Protein AF-A0A832H0P5-F1 (afdb_monomer)

Foldseek 3Di:
DDDDDDQDPQLLVQLVPDVPDPDSVVSSVVSSCVVVVHAEDEDPDCRQVVPPSHHYDD

Solvent-accessible surface area (backbone atoms only — not comparable to full-atom values): 3571 Å² total; per-residue (Å²): 138,85,87,82,83,80,91,44,75,66,33,50,61,45,18,73,69,45,84,57,33,88,50,67,69,53,11,36,53,52,29,45,28,64,72,73,74,49,42,71,44,85,41,83,61,68,58,48,68,76,38,88,79,45,44,64,42,111

Mean predicted aligned error: 2.25 Å

Structure (mmCIF, N/CA/C/O backbone):
data_AF-A0A832H0P5-F1
#
_entry.id   AF-A0A832H0P5-F1
#
loop_
_atom_site.group_PDB
_atom_site.id
_atom_site.type_symbol
_atom_site.label_atom_id
_atom_site.label_alt_id
_atom_site.label_comp_id
_atom_site.label_asym_id
_atom_site.label_entity_id
_atom_site.label_seq_id
_atom_site.pdbx_PDB_ins_code
_atom_site.Cartn_x
_atom_site.Cartn_y
_atom_site.Cartn_z
_atom_site.occupancy
_atom_site.B_iso_or_equiv
_atom_site.auth_seq_id
_atom_site.auth_comp_id
_a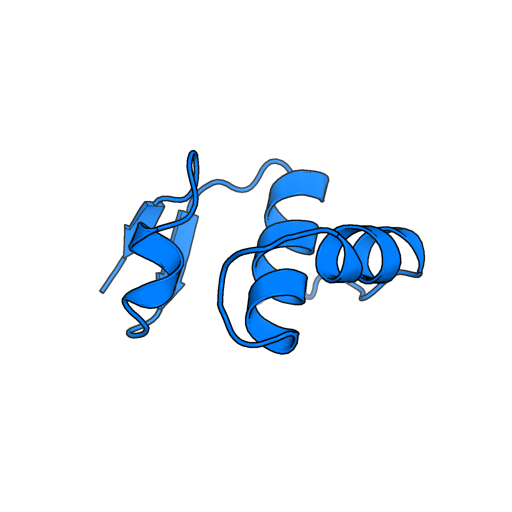tom_site.auth_asym_id
_atom_site.auth_atom_id
_atom_site.pdbx_PDB_model_num
ATOM 1 N N . GLY A 1 1 ? -6.583 -19.559 -9.823 1.00 83.50 1 GLY A N 1
ATOM 2 C CA . GLY A 1 1 ? -5.210 -19.070 -10.070 1.00 83.50 1 GLY A CA 1
ATOM 3 C C . GLY A 1 1 ? -5.028 -17.744 -9.361 1.00 83.50 1 GLY A C 1
ATOM 4 O O . GLY A 1 1 ? -6.016 -17.232 -8.852 1.00 83.50 1 GLY A O 1
ATOM 5 N N . VAL A 1 2 ? -3.807 -17.215 -9.302 1.00 90.69 2 VAL A N 1
ATOM 6 C CA . VAL A 1 2 ? -3.514 -15.891 -8.722 1.00 90.69 2 VAL A CA 1
ATOM 7 C C . VAL A 1 2 ? -3.140 -14.942 -9.857 1.00 90.69 2 VAL A C 1
ATOM 9 O O . VAL A 1 2 ? -2.366 -15.325 -10.733 1.00 90.69 2 VAL A O 1
ATOM 12 N N . GLU A 1 3 ? -3.705 -13.738 -9.851 1.00 93.56 3 GLU A N 1
ATOM 13 C CA . GLU A 1 3 ? -3.305 -12.649 -10.744 1.00 93.56 3 GLU A CA 1
ATOM 14 C C . GLU A 1 3 ? -2.192 -11.830 -10.081 1.00 93.56 3 GLU A C 1
ATOM 16 O O . GLU A 1 3 ? -2.250 -11.553 -8.883 1.00 93.56 3 GLU A O 1
ATOM 21 N N . LEU A 1 4 ? -1.163 -11.470 -10.849 1.00 95.44 4 LEU A N 1
ATOM 22 C CA . LEU A 1 4 ? -0.035 -10.682 -10.358 1.00 95.44 4 LEU A CA 1
ATOM 23 C C . LEU A 1 4 ? -0.160 -9.242 -10.853 1.00 95.44 4 LEU A C 1
ATOM 25 O O . LEU A 1 4 ? -0.131 -8.994 -12.058 1.00 95.44 4 LEU A O 1
ATOM 29 N N . ALA A 1 5 ? -0.248 -8.296 -9.920 1.00 95.81 5 ALA A N 1
ATOM 30 C CA . ALA A 1 5 ? -0.194 -6.876 -10.237 1.00 95.81 5 ALA A CA 1
ATOM 31 C C . ALA A 1 5 ? 1.268 -6.428 -10.445 1.00 95.81 5 ALA A C 1
ATOM 33 O O . ALA A 1 5 ? 2.126 -6.746 -9.615 1.00 95.81 5 ALA A O 1
ATOM 34 N N . PRO A 1 6 ? 1.588 -5.689 -11.522 1.00 96.06 6 PRO A N 1
ATOM 35 C CA . PRO A 1 6 ? 2.942 -5.205 -11.756 1.00 96.06 6 PRO A CA 1
ATOM 36 C C . PRO A 1 6 ? 3.274 -4.010 -10.852 1.00 96.06 6 PRO A C 1
ATOM 38 O O . PRO A 1 6 ? 2.474 -3.085 -10.712 1.00 96.06 6 PRO A O 1
ATOM 41 N N . LEU A 1 7 ? 4.501 -3.962 -10.326 1.00 97.19 7 LEU A N 1
ATOM 42 C CA . LEU A 1 7 ? 5.041 -2.736 -9.738 1.00 97.19 7 LEU A CA 1
ATOM 43 C C . LEU A 1 7 ? 5.422 -1.763 -10.859 1.00 97.19 7 LEU A C 1
ATOM 45 O O . LEU A 1 7 ? 6.412 -1.955 -11.563 1.00 97.19 7 LEU A O 1
ATOM 49 N N . THR A 1 8 ? 4.640 -0.701 -11.020 1.00 98.12 8 THR A N 1
ATOM 50 C CA . THR A 1 8 ? 4.928 0.371 -11.977 1.00 98.12 8 THR A CA 1
ATOM 51 C C . THR A 1 8 ? 5.598 1.557 -11.288 1.00 98.12 8 THR A C 1
ATOM 53 O O . THR A 1 8 ? 5.487 1.763 -10.078 1.00 98.12 8 THR A O 1
ATOM 56 N N . ALA A 1 9 ? 6.257 2.413 -12.073 1.00 98.25 9 ALA A N 1
ATOM 57 C CA . ALA A 1 9 ? 6.841 3.642 -11.542 1.00 98.25 9 ALA A CA 1
ATOM 58 C C . ALA A 1 9 ? 5.786 4.597 -10.941 1.00 98.25 9 ALA A C 1
ATOM 60 O O . ALA A 1 9 ? 6.115 5.382 -10.054 1.00 98.25 9 ALA A O 1
ATOM 61 N N . SER A 1 10 ? 4.526 4.562 -11.404 1.00 97.81 10 SER A N 1
ATOM 62 C CA . SER A 1 10 ? 3.444 5.354 -10.799 1.00 97.81 10 SER A CA 1
ATOM 63 C C . SER A 1 10 ? 3.059 4.825 -9.419 1.00 97.81 10 SER A C 1
ATOM 65 O O . SER A 1 10 ? 2.934 5.629 -8.495 1.00 97.81 10 SER A O 1
ATOM 67 N N . ILE A 1 11 ? 2.954 3.502 -9.262 1.00 98.38 11 ILE A N 1
ATOM 68 C CA . ILE A 1 11 ? 2.683 2.849 -7.976 1.00 98.38 11 ILE A CA 1
ATOM 69 C C . ILE A 1 11 ? 3.789 3.172 -6.975 1.00 98.38 11 ILE A C 1
ATOM 71 O O . ILE A 1 11 ? 3.488 3.619 -5.871 1.00 98.38 11 ILE A O 1
ATOM 75 N N . LEU A 1 12 ? 5.060 3.037 -7.369 1.00 98.44 12 LEU A N 1
ATOM 76 C CA . LEU A 1 12 ? 6.182 3.325 -6.473 1.00 98.44 12 LEU A CA 1
ATOM 77 C C . LEU A 1 12 ? 6.175 4.790 -6.005 1.00 98.44 12 LEU A C 1
ATOM 79 O O . LEU A 1 12 ? 6.212 5.056 -4.806 1.00 98.44 12 LEU A O 1
ATOM 83 N N . ARG A 1 13 ? 6.005 5.745 -6.930 1.00 98.38 13 ARG A N 1
ATOM 84 C CA . ARG A 1 13 ? 5.899 7.177 -6.586 1.00 98.38 13 ARG A CA 1
ATOM 85 C C . ARG A 1 13 ? 4.695 7.502 -5.706 1.00 98.38 13 ARG A C 1
ATOM 87 O O . ARG A 1 13 ? 4.721 8.491 -4.976 1.00 98.38 13 ARG A O 1
ATOM 94 N N . ARG A 1 14 ? 3.601 6.745 -5.821 1.00 97.62 14 ARG A N 1
ATOM 95 C CA . ARG A 1 14 ? 2.445 6.885 -4.930 1.00 97.62 14 ARG A CA 1
ATOM 96 C C . ARG A 1 14 ? 2.776 6.331 -3.546 1.00 97.62 14 ARG A C 1
ATOM 98 O O . ARG A 1 14 ? 2.501 7.018 -2.570 1.00 97.62 14 ARG A O 1
ATOM 105 N N . ALA A 1 15 ? 3.395 5.156 -3.467 1.00 98.19 15 ALA A N 1
ATOM 106 C CA . ALA A 1 15 ? 3.791 4.521 -2.213 1.00 98.19 15 ALA A CA 1
ATOM 107 C C . ALA A 1 15 ? 4.734 5.406 -1.384 1.00 98.19 15 ALA A C 1
ATOM 109 O O . ALA A 1 15 ? 4.517 5.584 -0.189 1.00 98.19 15 ALA A O 1
ATOM 110 N N . GLU A 1 16 ? 5.710 6.049 -2.029 1.00 98.06 16 GLU A N 1
ATOM 111 C CA . GLU A 1 16 ? 6.639 6.994 -1.389 1.00 98.06 16 GLU A CA 1
ATOM 112 C C . GLU A 1 16 ? 5.939 8.178 -0.701 1.00 98.06 16 GLU A C 1
ATOM 114 O O . GLU A 1 16 ? 6.472 8.737 0.255 1.00 98.06 16 GLU A O 1
ATOM 119 N N . LYS A 1 17 ? 4.742 8.554 -1.170 1.00 97.50 17 LYS A N 1
ATOM 120 C CA . LYS A 1 17 ? 3.944 9.672 -0.642 1.00 97.50 17 LYS A CA 1
ATOM 121 C C . LYS A 1 17 ? 2.948 9.256 0.436 1.00 97.50 17 LYS A C 1
ATOM 123 O O . LYS A 1 17 ? 2.344 10.125 1.058 1.00 97.50 17 LYS A O 1
ATOM 128 N N . LEU A 1 18 ? 2.722 7.958 0.621 1.00 96.62 18 LEU A N 1
ATOM 129 C CA . LEU A 1 18 ? 1.859 7.470 1.687 1.00 96.62 18 LEU A CA 1
ATOM 130 C C . LEU A 1 18 ? 2.610 7.558 3.017 1.00 96.62 18 LEU A C 1
ATOM 132 O O . LEU A 1 18 ? 3.780 7.193 3.105 1.00 96.62 18 LEU A O 1
ATOM 136 N N . GLU A 1 19 ? 1.929 8.023 4.060 1.00 95.56 19 GLU A N 1
ATOM 137 C CA . GLU A 1 19 ? 2.468 8.038 5.430 1.00 95.56 19 GLU A CA 1
ATOM 138 C C . GLU A 1 19 ? 2.201 6.723 6.173 1.00 95.56 19 GLU A C 1
ATOM 140 O O . GLU A 1 19 ? 2.839 6.437 7.182 1.00 95.56 19 GLU A O 1
ATOM 145 N N . LYS A 1 20 ? 1.239 5.938 5.677 1.00 94.06 20 LYS A N 1
ATOM 146 C CA . LYS A 1 20 ? 0.790 4.664 6.236 1.00 94.06 20 LYS A CA 1
ATOM 147 C C . LYS A 1 20 ? 0.551 3.655 5.111 1.00 94.06 20 LYS A C 1
ATOM 149 O O . LYS A 1 20 ? 0.042 4.070 4.062 1.00 94.06 20 LYS A O 1
ATOM 154 N N . PRO A 1 21 ? 0.842 2.362 5.314 1.00 96.12 21 PRO A N 1
ATOM 155 C CA . PRO A 1 21 ? 1.432 1.752 6.516 1.00 96.12 21 PRO A CA 1
ATOM 156 C C . PRO A 1 21 ? 2.903 2.166 6.731 1.00 96.12 21 PRO A C 1
ATOM 158 O O . PRO A 1 21 ? 3.470 2.901 5.919 1.00 96.12 21 PRO A O 1
ATOM 161 N N . ARG A 1 22 ? 3.506 1.777 7.855 1.00 95.56 22 ARG A N 1
ATOM 162 C CA . ARG A 1 22 ? 4.852 2.191 8.276 1.00 95.56 22 ARG A CA 1
ATOM 163 C C . ARG A 1 22 ? 5.912 1.762 7.267 1.00 95.56 22 ARG A C 1
ATOM 165 O O . ARG A 1 22 ? 6.784 2.554 6.897 1.00 95.56 22 ARG A O 1
ATOM 172 N N . ASP A 1 23 ? 5.831 0.514 6.828 1.00 97.12 23 ASP A N 1
ATOM 173 C CA . ASP A 1 23 ? 6.842 -0.093 5.981 1.00 97.12 23 ASP A CA 1
ATOM 174 C C . ASP A 1 23 ? 6.559 0.229 4.499 1.00 97.12 23 ASP A C 1
ATOM 176 O O . ASP A 1 23 ? 5.417 0.354 4.052 1.00 97.12 23 ASP A O 1
ATOM 180 N N . LEU A 1 24 ? 7.616 0.466 3.712 1.00 97.00 24 LEU A N 1
ATOM 181 C CA . LEU A 1 24 ? 7.462 0.891 2.311 1.00 97.00 24 LEU A CA 1
ATOM 182 C C . LEU A 1 24 ? 6.812 -0.196 1.442 1.00 97.00 24 LEU A C 1
ATOM 184 O O . LEU A 1 24 ? 6.054 0.131 0.534 1.00 97.00 24 LEU A O 1
ATOM 188 N N . GLU A 1 25 ? 7.089 -1.466 1.725 1.00 97.19 25 GLU A N 1
ATOM 189 C CA . GLU A 1 25 ? 6.483 -2.605 1.027 1.00 97.19 25 GLU A CA 1
ATOM 190 C C . GLU A 1 25 ? 4.955 -2.613 1.184 1.00 97.19 25 GLU A C 1
ATOM 192 O O . GLU A 1 25 ? 4.220 -2.693 0.200 1.00 97.19 25 GLU A O 1
ATOM 197 N N . ASP A 1 26 ? 4.458 -2.364 2.392 1.00 97.44 26 ASP A N 1
ATOM 198 C CA . ASP A 1 26 ? 3.023 -2.253 2.651 1.00 97.44 26 ASP A CA 1
ATOM 199 C C . ASP A 1 26 ? 2.402 -1.022 1.988 1.00 97.44 26 ASP A C 1
ATOM 201 O O . ASP A 1 26 ? 1.278 -1.065 1.477 1.00 97.44 26 ASP A O 1
ATOM 205 N N . ARG A 1 27 ? 3.150 0.083 1.905 1.00 98.06 27 ARG A N 1
ATOM 206 C CA . ARG A 1 27 ? 2.732 1.250 1.114 1.00 98.06 27 ARG A CA 1
ATOM 207 C C . ARG A 1 27 ? 2.659 0.938 -0.376 1.00 98.06 27 ARG A C 1
ATOM 209 O O . ARG A 1 27 ? 1.790 1.485 -1.051 1.00 98.06 27 ARG A O 1
ATOM 216 N N . ILE A 1 28 ? 3.510 0.053 -0.898 1.00 98.38 28 ILE A N 1
ATOM 217 C CA . ILE A 1 28 ? 3.410 -0.437 -2.280 1.00 98.38 28 ILE A CA 1
ATOM 218 C C . ILE A 1 28 ? 2.135 -1.266 -2.457 1.00 98.38 28 ILE A C 1
ATOM 220 O O . ILE A 1 28 ? 1.426 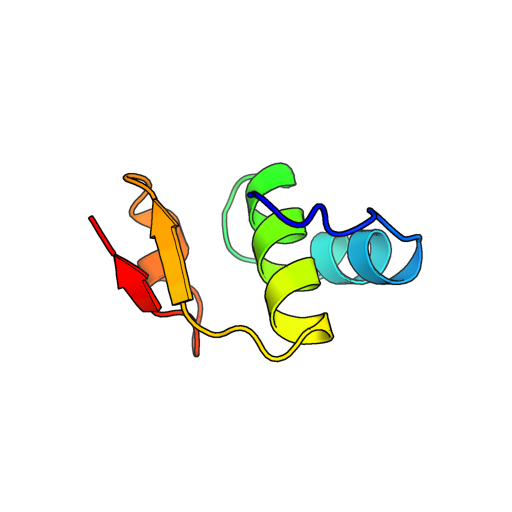-1.059 -3.447 1.00 98.38 28 ILE A O 1
ATOM 224 N N . HIS A 1 29 ? 1.784 -2.126 -1.496 1.00 97.69 29 HIS A N 1
ATOM 225 C CA . HIS A 1 29 ? 0.510 -2.849 -1.516 1.00 97.69 29 HIS A CA 1
ATOM 226 C C . HIS A 1 29 ? -0.682 -1.888 -1.557 1.00 97.69 29 HIS A C 1
ATOM 228 O O . HIS A 1 29 ? -1.498 -1.965 -2.476 1.00 97.69 29 HIS A O 1
ATOM 234 N N . VAL A 1 30 ? -0.739 -0.917 -0.642 1.00 97.69 30 VAL A N 1
ATOM 235 C CA . VAL A 1 30 ? -1.822 0.079 -0.608 1.00 97.69 30 VAL A CA 1
ATOM 236 C C . VAL A 1 30 ? -1.862 0.919 -1.882 1.00 97.69 30 VAL A C 1
ATOM 238 O O . VAL A 1 30 ? -2.931 1.117 -2.454 1.00 97.69 30 VAL A O 1
ATOM 241 N N . ALA A 1 31 ? -0.718 1.396 -2.374 1.00 98.00 31 ALA A N 1
ATOM 242 C CA . ALA A 1 31 ? -0.667 2.183 -3.602 1.00 98.00 31 ALA A CA 1
ATOM 243 C C . ALA A 1 31 ? -1.191 1.399 -4.813 1.00 98.00 31 ALA A C 1
ATOM 245 O O . ALA A 1 31 ? -1.932 1.964 -5.620 1.00 98.00 31 ALA A O 1
ATOM 246 N N . THR A 1 32 ? -0.844 0.111 -4.905 1.00 98.00 32 THR A N 1
ATOM 247 C CA . THR A 1 32 ? -1.328 -0.807 -5.946 1.00 98.00 32 THR A CA 1
ATOM 248 C C . THR A 1 32 ? -2.836 -1.004 -5.838 1.00 98.00 32 THR A C 1
ATOM 250 O O . THR A 1 32 ? -3.553 -0.847 -6.824 1.00 98.00 32 THR A O 1
ATOM 253 N N . MET A 1 33 ? -3.333 -1.282 -4.632 1.00 97.38 33 MET A N 1
ATOM 254 C CA . MET A 1 33 ? -4.760 -1.462 -4.369 1.00 97.38 33 MET A CA 1
ATOM 255 C C . M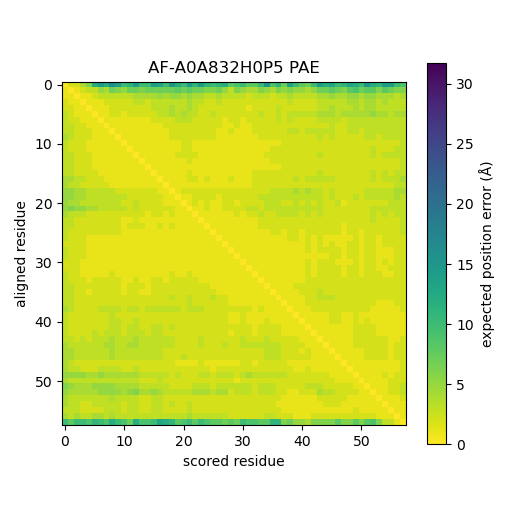ET A 1 33 ? -5.571 -0.225 -4.768 1.00 97.38 33 MET A C 1
ATOM 257 O O . MET A 1 33 ? -6.547 -0.336 -5.504 1.00 97.38 33 MET A O 1
ATOM 261 N N . LEU A 1 34 ? -5.120 0.966 -4.368 1.00 95.50 34 LEU A N 1
ATOM 262 C CA . LEU A 1 34 ? -5.776 2.228 -4.705 1.00 95.50 34 LEU A CA 1
ATOM 263 C C . LEU A 1 34 ? -5.743 2.549 -6.209 1.00 95.50 34 LEU A C 1
ATOM 265 O O . LEU A 1 34 ? -6.606 3.281 -6.684 1.00 95.50 34 LEU A O 1
ATOM 269 N N . GLU A 1 35 ? -4.734 2.085 -6.950 1.00 95.94 35 GLU A N 1
ATOM 270 C CA . GLU A 1 35 ? -4.662 2.252 -8.412 1.00 95.94 35 GLU A CA 1
ATOM 271 C C . GLU A 1 35 ? -5.661 1.331 -9.125 1.00 95.94 35 GLU A C 1
ATOM 273 O O . GLU A 1 35 ? -6.291 1.726 -10.101 1.00 95.94 35 GLU A O 1
ATOM 278 N N . LEU A 1 36 ? -5.835 0.114 -8.604 1.00 96.19 36 LEU A N 1
ATOM 279 C CA . LEU A 1 36 ? -6.719 -0.908 -9.166 1.00 96.19 36 LEU A CA 1
ATOM 280 C C . LEU A 1 36 ? -8.161 -0.835 -8.637 1.00 96.19 36 LEU A C 1
ATOM 282 O O . LEU A 1 36 ? -9.005 -1.620 -9.059 1.00 96.19 36 LEU A O 1
ATOM 286 N N . GLY A 1 37 ? -8.454 0.084 -7.713 1.00 96.12 37 GLY A N 1
ATOM 287 C CA . GLY A 1 37 ? -9.771 0.192 -7.077 1.00 96.12 37 GLY A CA 1
ATOM 288 C C . GLY A 1 37 ? -10.102 -0.978 -6.143 1.00 96.12 37 GLY A C 1
ATOM 289 O O . GLY A 1 37 ? -11.272 -1.290 -5.944 1.00 96.12 37 GLY A O 1
ATOM 290 N N . ILE A 1 38 ? -9.084 -1.636 -5.588 1.00 97.06 38 ILE A N 1
ATOM 291 C CA . ILE A 1 38 ? -9.221 -2.730 -4.624 1.00 97.06 38 ILE A CA 1
ATOM 292 C C . ILE A 1 38 ? -9.255 -2.132 -3.217 1.00 97.06 38 ILE A C 1
ATOM 294 O O . ILE A 1 38 ? -8.391 -1.339 -2.852 1.00 97.06 38 ILE A O 1
ATOM 298 N N . ASP A 1 39 ? -10.230 -2.537 -2.409 1.00 97.56 39 ASP A N 1
ATOM 299 C CA . ASP A 1 39 ? -10.429 -2.019 -1.052 1.00 97.56 39 ASP A CA 1
ATOM 300 C C . ASP A 1 39 ? -10.155 -3.053 0.048 1.00 97.56 39 ASP A C 1
ATOM 302 O O . ASP A 1 39 ? -10.172 -2.709 1.222 1.00 97.56 39 ASP A O 1
ATOM 306 N N . THR A 1 40 ? -9.898 -4.316 -0.295 1.00 98.06 40 THR A N 1
ATOM 307 C CA . THR A 1 40 ? -9.800 -5.409 0.679 1.00 98.06 40 THR A CA 1
ATOM 308 C C . THR A 1 40 ? -8.445 -6.101 0.591 1.00 98.06 40 THR A C 1
ATOM 310 O O . THR A 1 40 ? -8.033 -6.519 -0.490 1.00 98.06 40 THR A O 1
ATOM 313 N N . ILE A 1 41 ? -7.768 -6.259 1.731 1.00 97.25 41 ILE A N 1
ATOM 314 C CA . ILE A 1 41 ? -6.484 -6.963 1.843 1.00 97.25 41 ILE A CA 1
ATOM 315 C C . ILE A 1 41 ? -6.586 -8.146 2.807 1.00 97.25 41 ILE A C 1
ATOM 317 O O . ILE A 1 41 ? -7.149 -8.038 3.896 1.00 97.25 41 ILE A O 1
ATOM 321 N N . LEU A 1 42 ? -6.018 -9.285 2.409 1.00 97.12 42 LEU A N 1
ATOM 322 C CA . LEU A 1 42 ? -5.824 -10.445 3.277 1.00 97.12 42 LEU A CA 1
ATOM 323 C C . LEU A 1 42 ? -4.454 -10.306 3.948 1.00 97.12 42 LEU A C 1
ATOM 325 O O . LEU A 1 42 ? -3.435 -10.461 3.278 1.00 97.12 42 LEU A O 1
ATOM 329 N N . SER A 1 43 ? -4.418 -9.977 5.240 1.00 96.12 43 SER A N 1
ATOM 330 C CA . SER A 1 43 ? -3.160 -9.785 5.971 1.00 96.12 43 SER A CA 1
ATOM 331 C C . SER A 1 43 ? -3.349 -9.934 7.480 1.00 96.12 43 SER A C 1
ATOM 333 O O . SER A 1 43 ? -4.316 -9.433 8.054 1.00 96.12 43 SER A O 1
ATOM 335 N N . ASN A 1 44 ? -2.372 -10.558 8.139 1.00 97.06 44 ASN A N 1
ATOM 336 C CA . ASN A 1 44 ? -2.287 -10.592 9.603 1.00 97.06 44 ASN A CA 1
ATOM 337 C C . ASN A 1 44 ? -1.687 -9.300 10.190 1.00 97.06 44 ASN A C 1
ATOM 339 O O . ASN A 1 44 ? -1.649 -9.146 11.412 1.00 97.06 44 ASN A O 1
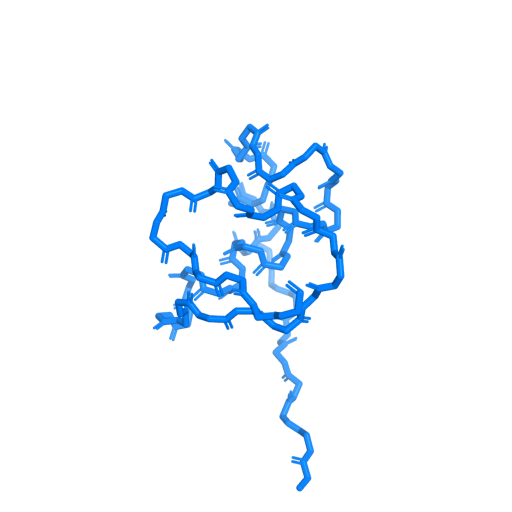ATOM 343 N N . ASP A 1 45 ? -1.199 -8.387 9.348 1.00 95.19 45 ASP A N 1
ATOM 344 C CA . ASP A 1 45 ? -0.609 -7.132 9.800 1.0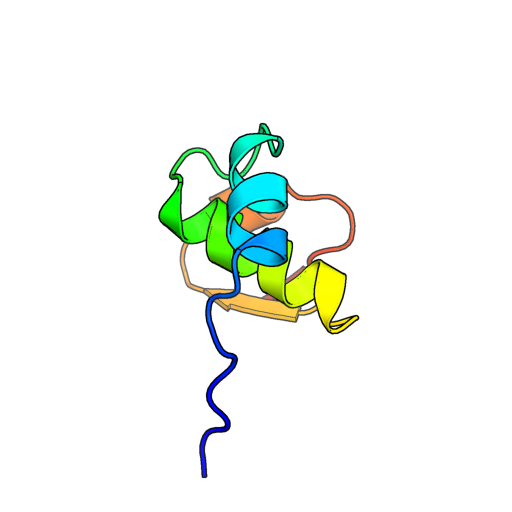0 95.19 45 ASP A CA 1
ATOM 345 C C . ASP A 1 45 ? -1.687 -6.081 10.069 1.00 95.19 45 ASP A C 1
ATOM 347 O O . ASP A 1 45 ? -2.360 -5.600 9.159 1.00 95.19 45 ASP A O 1
ATOM 351 N N . LYS A 1 46 ? -1.835 -5.693 11.335 1.00 95.81 46 LYS A N 1
ATOM 352 C CA . LYS A 1 46 ? -2.832 -4.711 11.770 1.00 95.81 46 LYS A CA 1
ATOM 353 C C . LYS A 1 46 ? -2.546 -3.295 11.283 1.00 95.81 46 LYS A C 1
ATOM 355 O O . LYS A 1 46 ? -3.429 -2.448 11.385 1.00 95.81 46 L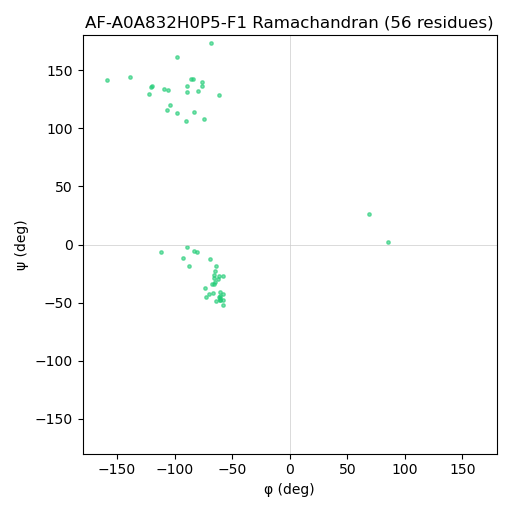YS A O 1
ATOM 360 N N . ASP A 1 47 ? -1.363 -3.008 10.748 1.00 94.75 47 ASP A N 1
ATOM 361 C CA . ASP A 1 47 ? -1.024 -1.651 10.323 1.00 94.75 47 ASP A CA 1
ATOM 362 C C . ASP A 1 47 ? -1.893 -1.167 9.146 1.00 94.75 47 ASP A C 1
ATOM 364 O O . ASP A 1 47 ? -2.208 0.022 9.040 1.00 94.75 47 ASP A O 1
ATOM 368 N N . PHE A 1 48 ? -2.417 -2.089 8.330 1.00 96.50 48 PHE A N 1
ATOM 369 C CA . PHE A 1 48 ? -3.389 -1.767 7.279 1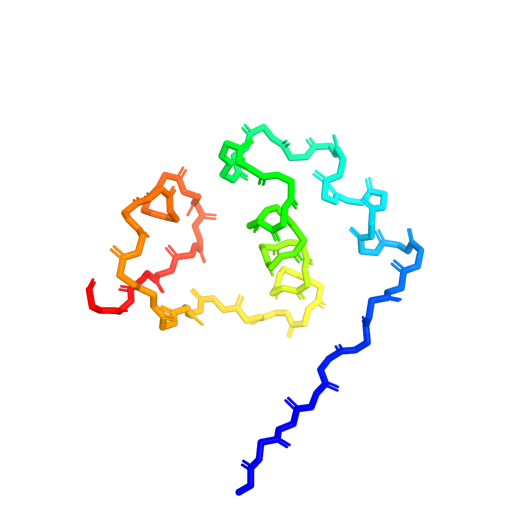.00 96.50 48 PHE A CA 1
ATOM 370 C C . PHE A 1 48 ? -4.733 -1.251 7.822 1.00 96.50 48 PHE A C 1
ATOM 372 O O . PHE A 1 48 ? -5.413 -0.512 7.111 1.00 96.50 48 PHE A O 1
ATOM 379 N N . ASP A 1 49 ? -5.100 -1.547 9.079 1.00 95.88 49 ASP A N 1
ATOM 380 C CA . ASP A 1 49 ? -6.327 -1.015 9.707 1.00 95.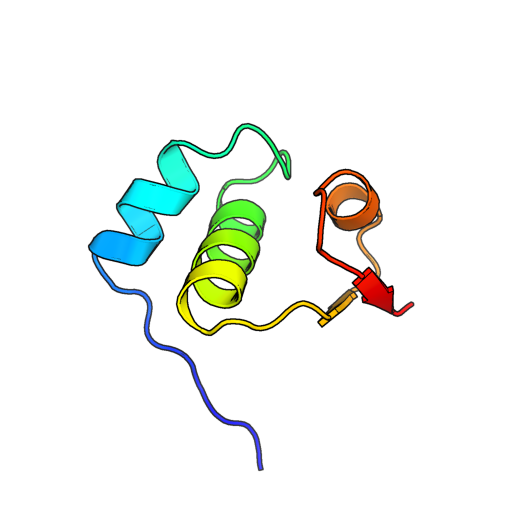88 49 ASP A CA 1
ATOM 381 C C . ASP A 1 49 ? -6.275 0.519 9.848 1.00 95.88 49 ASP A C 1
ATOM 383 O O . ASP A 1 49 ? -7.296 1.188 10.013 1.00 95.88 49 ASP A O 1
ATOM 387 N N . SER A 1 50 ? -5.075 1.100 9.767 1.00 94.19 50 SER A N 1
ATOM 388 C CA . SER A 1 50 ? -4.855 2.541 9.845 1.00 94.19 50 SER A CA 1
ATOM 389 C C . SER A 1 50 ? -5.073 3.280 8.515 1.00 94.19 50 SER A C 1
ATOM 391 O O . SER A 1 50 ? -5.034 4.517 8.487 1.00 94.19 50 SER A O 1
ATOM 393 N N . VAL A 1 51 ? -5.320 2.548 7.422 1.00 95.31 51 VAL A N 1
ATOM 394 C CA . VAL A 1 51 ? -5.459 3.086 6.066 1.00 95.31 51 VAL A CA 1
ATOM 395 C C . VAL A 1 51 ? -6.936 3.264 5.722 1.00 95.31 51 VAL A C 1
ATOM 397 O O . VAL A 1 51 ? -7.697 2.311 5.565 1.00 95.31 51 VAL A O 1
ATOM 400 N N . LYS A 1 52 ? -7.364 4.520 5.570 1.00 92.88 52 LYS A N 1
ATOM 401 C CA . LYS A 1 52 ? -8.759 4.841 5.246 1.00 92.88 52 LYS A CA 1
ATOM 402 C C . LYS A 1 52 ? -9.156 4.241 3.893 1.00 92.88 52 LYS A C 1
ATOM 404 O O . LYS A 1 52 ? -8.513 4.515 2.885 1.00 92.88 52 LYS A O 1
ATOM 409 N N . GLY A 1 53 ? -10.269 3.511 3.871 1.00 90.94 53 GLY A N 1
ATOM 410 C CA . GLY A 1 53 ? -10.798 2.891 2.653 1.00 90.94 53 GLY A CA 1
ATOM 411 C C . GLY A 1 53 ? -10.196 1.524 2.337 1.00 90.94 53 GLY A C 1
ATOM 412 O O . GLY A 1 53 ? -10.576 0.941 1.331 1.00 90.94 53 GLY A O 1
ATOM 413 N N . ILE A 1 54 ? -9.309 1.009 3.194 1.00 96.06 54 ILE A N 1
ATOM 414 C CA . ILE A 1 54 ? -8.836 -0.370 3.134 1.00 96.06 54 ILE A CA 1
ATOM 415 C C . ILE A 1 54 ? -9.483 -1.174 4.263 1.00 96.06 54 ILE A C 1
ATOM 417 O O . ILE A 1 54 ? -9.530 -0.748 5.415 1.00 96.06 54 ILE A O 1
ATOM 421 N N . LYS A 1 55 ? -9.997 -2.350 3.917 1.00 97.88 55 LYS A N 1
ATOM 422 C CA . LYS A 1 55 ? -10.543 -3.353 4.820 1.00 97.88 55 LYS A CA 1
ATOM 423 C C . LYS A 1 55 ? -9.563 -4.513 4.908 1.00 97.88 55 LYS A C 1
ATOM 425 O O . LYS A 1 55 ? -9.354 -5.234 3.934 1.00 97.88 55 LYS A O 1
ATOM 430 N N . ARG A 1 56 ? -9.005 -4.738 6.091 1.00 97.44 56 ARG A N 1
ATOM 431 C CA . ARG A 1 56 ? -8.205 -5.929 6.358 1.00 97.44 56 ARG A CA 1
ATOM 432 C C . ARG A 1 56 ? -9.092 -7.113 6.733 1.00 97.44 56 ARG A C 1
ATOM 434 O O . ARG A 1 56 ? -10.109 -6.964 7.412 1.00 97.44 56 ARG A O 1
ATOM 441 N N . VAL A 1 57 ? -8.701 -8.291 6.274 1.00 96.75 57 VAL A N 1
ATOM 442 C CA . VAL A 1 57 ? -9.262 -9.584 6.667 1.00 96.75 57 VAL A CA 1
ATOM 443 C C . VAL A 1 57 ? -8.128 -10.405 7.283 1.00 96.75 57 VAL A C 1
ATOM 445 O O . VAL A 1 57 ? -7.047 -10.442 6.691 1.00 96.75 57 VAL A O 1
ATOM 448 N N .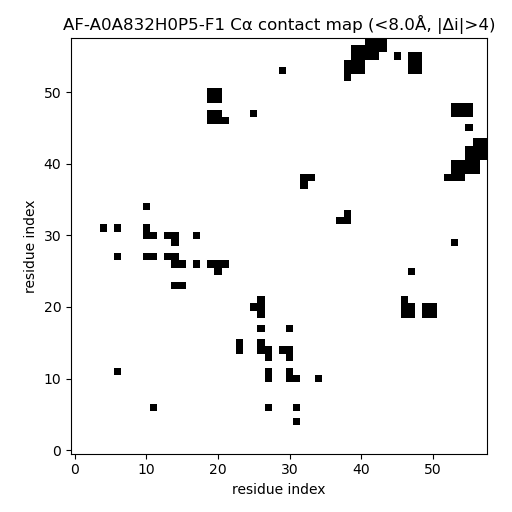 PHE A 1 58 ? -8.427 -11.068 8.411 1.00 89.94 58 PHE A N 1
ATOM 449 C CA . PHE A 1 58 ? -7.520 -11.713 9.388 1.00 89.94 58 PHE A CA 1
ATOM 450 C C . PHE A 1 58 ? -6.967 -10.768 10.456 1.00 89.94 58 PHE A C 1
ATOM 452 O O . PHE A 1 58 ? -7.325 -9.575 10.413 1.00 89.94 58 PHE A O 1
#

Radius of gyration: 10.8 Å; Cα contacts (8 Å, |Δi|>4): 65; chains: 1; bounding box: 18×29×24 Å

pLDDT: mean 96.18, std 2.51, range [83.5, 98.44]

Sequence (58 aa):
GVELAPLTASILRRAEKLEKPRDLEDRIHVATMLELGIDTILSNDKDFDSVKGIKRVF

Nearest PDB structures (foldseek):
  5wz4-assembly1_B  TM=8.502E-01  e=2.938E-01  Mycobacterium tuberculosis H37Rv
  3tnd-assembly1_G  TM=7.302E-01  e=6.543E-01  Shigella flexneri
  1u7d-assembly1_A  TM=3.871E-01  e=2.656E+00  Methanocaldococcus jannaschii

Secondary structure (DSSP, 8-state):
--------HHHHHHHTT---SSSHHHHHHHHHHHHHT--EEE-S-GGGGGSTT-EEE-